Protein AF-A0A8T0FYH4-F1 (afdb_monomer)

Organism: Argiope bruennichi (NCBI:txid94029)

Solvent-accessible surface area (backbone atoms only — not comparable to full-atom values): 8580 Å² total; per-residue (Å²): 125,46,40,38,26,41,24,39,24,33,44,54,37,62,32,22,52,37,32,78,43,70,51,76,28,52,52,30,28,31,52,28,30,70,85,77,65,56,58,64,94,61,76,43,66,38,25,73,67,42,76,39,80,41,83,90,79,73,50,65,24,29,30,72,48,62,42,88,86,77,64,48,75,29,38,37,26,75,42,74,92,44,58,40,65,50,36,56,90,43,42,74,37,80,42,66,34,37,31,31,45,26,35,57,41,43,76,76,45,79,50,66,30,57,40,25,23,33,29,31,61,88,61,65,48,78,43,72,79,40,47,34,69,82,32,39,40,75,53,71,39,80,86,66,73,44,69,28,34,43,31,72,59,42,74,49,75,41,82,101

Mean predicted aligned error: 2.88 Å

Nearest PDB structures (foldseek):
  5zlq-assembly1_A  TM=9.757E-01  e=5.549E-23  Homo sapiens
  1zso-assembly1_A  TM=9.200E-01  e=7.052E-13  Plasmodium falciparum
  8p5d-assembly1_MD1  TM=7.709E-01  e=4.011E-09  Spraguea lophii 42_110
  6rm3-assembly1_SNN  TM=7.834E-01  e=6.773E-09  Vairimorpha necatrix
  7qep-assembly1_MD  TM=7.640E-01  e=5.493E-09  Encephalitozoon cuniculi GB-M1

Sequence (160 aa):
MVKIGLQIKAVLENITDLEPNGEDFRWYLKLKCMNCGEEPEKWQYVSLEEKLPLKGGRGEANFVSKCKLCARENSVEILPDSLKKYTAEDSETFKTIVAFDCRGVDPTDFSPRAGWKAVGESSGTKFDEINLEEKEWVDYDERANMSVSVCEIEHKFIKV

Foldseek 3Di:
DFKKFKWKAWAWDQWFFKFFADQQAWWWFFKAFPPPRDTDPDTDTFGNPAWADDPPRPGTARDWDQRPPPRDIWGKHWDVVQADTGTNVCHRHIDGRTMIDIDRIDTDDTANAWRIWIARNPQRHIDGTDGCRVPKDKDADPRVRDIIMIHDMDIDMDTD

InterPro domains:
  IPR008584 CXXC motif containing zinc binding protein, eukaryotic [PF05907] (6-157)
  IPR008584 CXXC motif containing zinc binding protein, eukaryotic [PTHR12857] (1-160)

Secondary structure (DSSP, 8-state):
-EEEEEEEEEEEESEEEEEE-STT--EEEEEEETTT----SS-EEE-SS--EEPTTS--EESEEEE-TTT--EEEEEE-GGG---B-GGGTTS-EEEEEEEEESEEEEEEE--EEEEEEETTT--EEEEEE-TTS-EEEEETTTTEEEEEEEEEEEEEE-

Radius of gyration: 16.95 Å; Cα contacts (8 Å, |Δi|>4): 416; chains: 1; bounding box: 42×26×50 Å

pLDDT: mean 97.03, std 3.11, range [73.19, 98.81]

Structure (mmCIF, N/CA/C/O backbone):
data_AF-A0A8T0FYH4-F1
#
_entry.id   AF-A0A8T0FYH4-F1
#
loop_
_atom_site.group_PDB
_atom_site.id
_atom_site.type_symbol
_atom_site.label_atom_id
_atom_site.label_alt_id
_atom_site.label_comp_id
_atom_site.label_asym_id
_atom_site.label_entity_id
_atom_site.label_seq_id
_atom_site.pdbx_PDB_ins_code
_atom_site.Cartn_x
_atom_site.Cartn_y
_atom_site.Cartn_z
_atom_site.occupancy
_atom_site.B_iso_or_equiv
_atom_site.auth_seq_id
_atom_site.auth_comp_id
_atom_site.auth_asym_id
_atom_site.auth_atom_id
_atom_site.pdbx_PDB_model_num
ATOM 1 N N . MET A 1 1 ? 11.455 -12.459 -12.668 1.00 73.19 1 MET A N 1
ATOM 2 C CA . MET A 1 1 ? 10.156 -12.160 -12.051 1.00 73.19 1 MET A CA 1
ATOM 3 C C . MET A 1 1 ? 10.355 -12.377 -10.571 1.00 73.19 1 MET A C 1
ATOM 5 O O . MET A 1 1 ? 10.847 -13.445 -10.222 1.00 73.19 1 MET A O 1
ATOM 9 N N . VAL A 1 2 ? 10.147 -11.355 -9.749 1.00 91.69 2 VAL A N 1
ATOM 10 C CA . VAL A 1 2 ? 10.360 -11.434 -8.298 1.00 91.69 2 VAL A CA 1
ATOM 11 C C . VAL A 1 2 ? 9.066 -10.995 -7.639 1.00 91.69 2 VAL A C 1
ATOM 13 O O . VAL A 1 2 ? 8.542 -9.939 -7.989 1.00 91.69 2 VAL A O 1
ATOM 16 N N . LYS A 1 3 ? 8.552 -11.808 -6.715 1.00 96.75 3 LYS A N 1
ATOM 17 C CA . LYS A 1 3 ? 7.407 -11.427 -5.896 1.00 96.75 3 LYS A CA 1
ATOM 18 C C . LYS A 1 3 ? 7.912 -10.660 -4.686 1.00 96.75 3 LYS A C 1
ATOM 20 O O . LYS A 1 3 ? 8.834 -11.108 -4.003 1.00 96.75 3 LYS A O 1
ATOM 25 N N . ILE A 1 4 ? 7.339 -9.488 -4.458 1.00 98.44 4 ILE A N 1
ATOM 26 C CA . ILE A 1 4 ? 7.744 -8.587 -3.386 1.00 98.44 4 ILE A CA 1
ATOM 27 C C . ILE A 1 4 ? 6.513 -8.246 -2.558 1.00 98.44 4 ILE A C 1
ATOM 29 O O . ILE A 1 4 ? 5.552 -7.681 -3.068 1.00 98.44 4 ILE A O 1
ATOM 33 N N . GLY A 1 5 ? 6.538 -8.623 -1.285 1.00 98.50 5 GLY A N 1
ATOM 34 C CA . GLY A 1 5 ? 5.491 -8.339 -0.316 1.00 98.50 5 GLY A CA 1
ATOM 35 C C . GLY A 1 5 ? 5.756 -7.004 0.359 1.00 98.50 5 GLY A C 1
ATOM 36 O O . GLY A 1 5 ? 6.859 -6.784 0.861 1.00 98.50 5 GLY A O 1
ATOM 37 N N . LEU A 1 6 ? 4.750 -6.138 0.393 1.00 98.75 6 LEU A N 1
ATOM 38 C CA . LEU A 1 6 ? 4.737 -4.947 1.232 1.00 98.75 6 LEU A CA 1
ATOM 39 C C . LEU A 1 6 ? 4.152 -5.324 2.588 1.00 98.75 6 LEU A C 1
ATOM 41 O O . LEU A 1 6 ? 2.985 -5.718 2.690 1.00 98.75 6 LEU A O 1
ATOM 45 N N . GLN A 1 7 ? 4.984 -5.215 3.620 1.00 98.81 7 GLN A N 1
ATOM 46 C CA . GLN A 1 7 ? 4.547 -5.327 5.000 1.00 98.81 7 GLN A CA 1
ATOM 47 C C . GLN A 1 7 ? 4.359 -3.947 5.606 1.00 98.81 7 GLN A C 1
ATOM 49 O O . GLN A 1 7 ? 5.221 -3.088 5.422 1.00 98.81 7 GLN A O 1
ATOM 54 N N . ILE A 1 8 ? 3.284 -3.775 6.370 1.00 98.69 8 ILE A N 1
ATOM 55 C CA . ILE A 1 8 ? 3.090 -2.610 7.233 1.00 98.69 8 ILE A CA 1
ATOM 56 C C . ILE A 1 8 ? 3.108 -3.034 8.698 1.00 98.69 8 ILE A C 1
ATOM 58 O O . ILE A 1 8 ? 2.851 -4.198 9.010 1.00 98.69 8 ILE A O 1
ATOM 62 N N . LYS A 1 9 ? 3.438 -2.081 9.562 1.00 98.75 9 LYS A N 1
ATOM 63 C CA . LYS A 1 9 ? 3.260 -2.129 11.011 1.00 98.75 9 LYS A CA 1
ATOM 64 C C . LYS A 1 9 ? 2.658 -0.789 11.421 1.00 98.75 9 LYS A C 1
ATOM 66 O O . LYS A 1 9 ? 3.141 0.244 10.970 1.00 98.75 9 LYS A O 1
ATOM 71 N N . ALA A 1 10 ? 1.623 -0.820 12.240 1.00 98.56 10 ALA A N 1
ATOM 72 C CA . ALA A 1 10 ? 0.949 0.356 12.775 1.00 98.56 10 ALA A CA 1
ATOM 73 C C . ALA A 1 10 ? 0.400 0.041 14.169 1.00 98.56 10 ALA A C 1
ATOM 75 O O . ALA A 1 10 ? 0.144 -1.131 14.475 1.00 98.56 10 ALA A O 1
ATOM 76 N N . VAL A 1 11 ? 0.198 1.080 14.972 1.00 98.62 11 VAL A N 1
ATOM 77 C CA . VAL A 1 11 ? -0.549 1.017 16.230 1.00 98.62 11 VAL A CA 1
ATOM 78 C C . VAL A 1 11 ? -2.018 1.276 15.910 1.00 98.62 11 VAL A C 1
ATOM 80 O O . VAL A 1 11 ? -2.346 2.326 15.355 1.00 98.62 11 VAL A O 1
ATOM 83 N N . LEU A 1 12 ? -2.888 0.316 16.220 1.00 98.62 12 LEU A N 1
ATOM 84 C CA . LEU A 1 12 ? -4.339 0.467 16.108 1.00 98.62 12 LEU A CA 1
ATOM 85 C C . LEU A 1 12 ? -4.957 0.679 17.490 1.00 98.62 12 LEU A C 1
ATOM 87 O O . LEU A 1 12 ? -4.695 -0.097 18.407 1.00 98.62 12 LEU A O 1
ATOM 91 N N . GLU A 1 13 ? -5.820 1.684 17.617 1.00 98.50 13 GLU A N 1
ATOM 92 C CA . GLU A 1 13 ? -6.601 1.936 18.829 1.00 98.50 13 GLU A CA 1
ATOM 93 C C . GLU A 1 13 ? -8.096 1.867 18.503 1.00 98.50 13 GLU A C 1
ATOM 95 O O . GLU A 1 13 ? -8.592 2.643 17.684 1.00 98.50 13 GLU A O 1
ATOM 100 N N . ASN A 1 14 ? -8.815 0.928 19.134 1.00 98.44 14 ASN A N 1
ATOM 101 C CA . ASN A 1 14 ? -10.263 0.710 18.988 1.00 98.44 14 ASN A CA 1
ATOM 102 C C . ASN A 1 14 ? -10.750 0.523 17.533 1.00 98.44 14 ASN A C 1
ATOM 104 O O . ASN A 1 14 ? -11.937 0.686 17.233 1.00 98.44 14 ASN A O 1
ATOM 108 N N . ILE A 1 15 ? -9.848 0.168 16.616 1.00 98.56 15 ILE A N 1
ATOM 109 C CA . ILE A 1 15 ? -10.113 0.011 15.188 1.00 98.56 15 ILE A CA 1
ATOM 110 C C . ILE A 1 15 ? -9.457 -1.267 14.666 1.00 98.56 15 ILE A C 1
ATOM 112 O O . ILE A 1 15 ? -8.421 -1.709 15.157 1.00 98.56 15 ILE A O 1
ATOM 116 N N . THR A 1 16 ? -10.071 -1.881 13.663 1.00 98.75 16 THR A N 1
ATOM 117 C CA . THR A 1 16 ? -9.602 -3.121 13.042 1.00 98.75 16 THR A CA 1
ATOM 118 C C . THR A 1 16 ? -9.903 -3.120 11.544 1.00 98.75 16 THR A C 1
ATOM 120 O O . THR A 1 16 ? -10.524 -2.196 11.016 1.00 98.75 16 THR A O 1
ATOM 123 N N . ASP A 1 17 ? -9.484 -4.178 10.853 1.00 98.56 17 ASP A N 1
ATOM 124 C CA . ASP A 1 17 ? -9.785 -4.413 9.441 1.00 98.56 17 ASP A CA 1
ATOM 125 C C . ASP A 1 17 ? -9.336 -3.275 8.499 1.00 98.56 17 ASP A C 1
ATOM 127 O O . ASP A 1 17 ? -10.001 -2.992 7.503 1.00 98.56 17 ASP A O 1
ATOM 131 N N . LEU A 1 18 ? -8.185 -2.649 8.775 1.00 98.69 18 LEU A N 1
ATOM 132 C CA . LEU A 1 18 ? -7.596 -1.636 7.900 1.00 98.69 18 LEU A CA 1
ATOM 133 C C . LEU A 1 18 ? -7.211 -2.260 6.550 1.00 98.69 18 LEU A C 1
ATOM 135 O O . LEU A 1 18 ? -6.407 -3.195 6.481 1.00 98.69 18 LEU A O 1
ATOM 139 N N . GLU A 1 19 ? -7.773 -1.738 5.464 1.00 98.44 19 GLU A N 1
ATOM 140 C CA . GLU A 1 19 ? -7.569 -2.248 4.108 1.00 98.44 19 GLU A CA 1
ATOM 141 C C . GLU A 1 19 ? -7.743 -1.142 3.048 1.00 98.44 19 GLU A C 1
ATOM 143 O O . GLU A 1 19 ? -8.391 -0.125 3.315 1.00 98.44 19 GLU A O 1
ATOM 148 N N . PRO A 1 20 ? -7.175 -1.299 1.836 1.00 97.69 20 PRO A N 1
ATOM 149 C CA . PRO A 1 20 ? -7.457 -0.389 0.729 1.00 97.69 20 PRO A CA 1
ATOM 150 C C . PRO A 1 20 ? -8.947 -0.410 0.357 1.00 97.69 20 PRO A C 1
ATOM 152 O O . PRO A 1 20 ? -9.601 -1.458 0.348 1.00 97.69 20 PRO A O 1
ATOM 155 N N . ASN A 1 21 ? -9.490 0.755 0.019 1.00 97.12 21 ASN A N 1
ATOM 156 C CA . ASN A 1 21 ? -10.866 0.918 -0.422 1.00 97.12 21 ASN A CA 1
ATOM 157 C C . ASN A 1 21 ? -10.923 1.050 -1.951 1.00 97.12 21 ASN A C 1
ATOM 159 O O . ASN A 1 21 ? -10.414 2.020 -2.502 1.00 97.12 21 ASN A O 1
ATOM 163 N N . GLY A 1 22 ? -11.555 0.083 -2.623 1.00 95.06 22 GLY A N 1
ATOM 164 C CA . GLY A 1 22 ? -11.765 0.105 -4.075 1.00 95.06 22 GLY A CA 1
ATOM 165 C C . GLY A 1 22 ? -10.601 -0.444 -4.911 1.00 95.06 22 GLY A C 1
ATOM 166 O O . GLY A 1 22 ? -9.487 -0.647 -4.429 1.00 95.06 22 GLY A O 1
ATOM 167 N N . GLU A 1 23 ? -10.879 -0.724 -6.188 1.00 95.31 23 GLU A N 1
ATOM 168 C CA . GLU A 1 23 ? -9.857 -1.141 -7.165 1.00 95.31 23 GLU A CA 1
ATOM 169 C C . GLU A 1 23 ? -9.019 0.047 -7.669 1.00 95.31 23 GLU A C 1
ATOM 171 O O . GLU A 1 23 ? -7.881 -0.140 -8.098 1.00 95.31 23 GLU A O 1
ATOM 176 N N . ASP A 1 24 ? -9.549 1.266 -7.553 1.00 96.69 24 ASP A N 1
ATOM 177 C CA . ASP A 1 24 ? -8.906 2.540 -7.887 1.00 96.69 24 ASP A CA 1
ATOM 178 C C . ASP A 1 24 ? -7.881 2.995 -6.831 1.00 96.69 24 ASP A C 1
ATOM 180 O O . ASP A 1 24 ? -7.149 3.969 -7.044 1.00 96.69 24 ASP A O 1
ATOM 184 N N . PHE A 1 25 ? -7.758 2.260 -5.715 1.00 98.19 25 PHE A N 1
ATOM 185 C CA . PHE A 1 25 ? -6.749 2.505 -4.688 1.00 98.19 25 PHE A CA 1
ATOM 186 C C . PHE A 1 25 ? -5.341 2.587 -5.289 1.00 98.19 25 PHE A C 1
ATOM 188 O O . PHE A 1 25 ? -4.935 1.775 -6.129 1.00 98.19 25 PHE A O 1
ATOM 195 N N . ARG A 1 26 ? -4.567 3.573 -4.827 1.00 98.38 26 ARG A N 1
ATOM 196 C CA . ARG A 1 26 ? -3.247 3.900 -5.370 1.00 98.38 26 ARG A CA 1
ATOM 197 C C . ARG A 1 26 ? -2.145 3.517 -4.398 1.00 98.38 26 ARG A C 1
ATOM 199 O O . ARG A 1 26 ? -1.884 4.213 -3.422 1.00 98.38 26 ARG A O 1
ATOM 206 N N . TRP A 1 27 ? -1.409 2.470 -4.742 1.00 98.50 27 TRP A N 1
ATOM 207 C CA . TRP A 1 27 ? -0.172 2.107 -4.061 1.00 98.50 27 TRP A CA 1
ATOM 208 C C . TRP A 1 27 ? 0.956 3.032 -4.516 1.00 98.50 27 TRP A C 1
ATOM 210 O O . TRP A 1 27 ? 1.560 2.792 -5.562 1.00 98.50 27 TRP A O 1
ATOM 220 N N . TYR A 1 28 ? 1.239 4.102 -3.767 1.00 98.62 28 TYR A N 1
ATOM 221 C CA . TYR A 1 28 ? 2.328 5.021 -4.109 1.00 98.62 28 TYR A CA 1
ATOM 222 C C . TYR A 1 28 ? 3.686 4.446 -3.700 1.00 98.62 28 TYR A C 1
ATOM 224 O O . TYR A 1 28 ? 3.980 4.283 -2.518 1.00 98.62 28 TYR A O 1
ATOM 232 N N . LEU A 1 29 ? 4.534 4.183 -4.691 1.00 98.50 29 LEU A N 1
ATOM 233 C CA . LEU A 1 29 ? 5.823 3.521 -4.552 1.00 98.50 29 LEU A CA 1
ATOM 234 C C . LEU A 1 29 ? 6.959 4.359 -5.149 1.00 98.50 29 LEU A C 1
ATOM 236 O O . LEU A 1 29 ? 6.817 5.022 -6.188 1.00 98.50 29 LEU A O 1
ATOM 240 N N . LYS A 1 30 ? 8.132 4.262 -4.525 1.00 98.38 30 LYS A N 1
ATOM 241 C CA . LYS A 1 30 ? 9.409 4.500 -5.203 1.00 98.38 30 LYS A CA 1
ATOM 242 C C . LYS A 1 30 ? 9.843 3.211 -5.874 1.00 98.38 30 LYS A C 1
ATOM 244 O O . LYS A 1 30 ? 9.789 2.153 -5.261 1.00 98.38 30 LYS A O 1
ATOM 249 N N . LEU A 1 31 ? 10.222 3.300 -7.147 1.00 98.19 31 LEU A N 1
ATOM 250 C CA . LEU A 1 31 ? 10.596 2.146 -7.963 1.00 98.19 31 LEU A CA 1
ATOM 251 C C . LEU A 1 31 ? 11.999 2.361 -8.517 1.00 98.19 31 LEU A C 1
ATOM 253 O O . LEU A 1 31 ? 12.222 3.267 -9.327 1.00 98.19 31 LEU A O 1
ATOM 257 N N . LYS A 1 32 ? 12.922 1.494 -8.115 1.00 98.12 32 LYS A N 1
ATOM 258 C CA . LYS A 1 32 ? 14.311 1.499 -8.554 1.00 98.12 32 LYS A CA 1
ATOM 259 C C . LYS A 1 32 ? 14.511 0.529 -9.705 1.00 98.12 32 LYS A C 1
ATOM 261 O O . LYS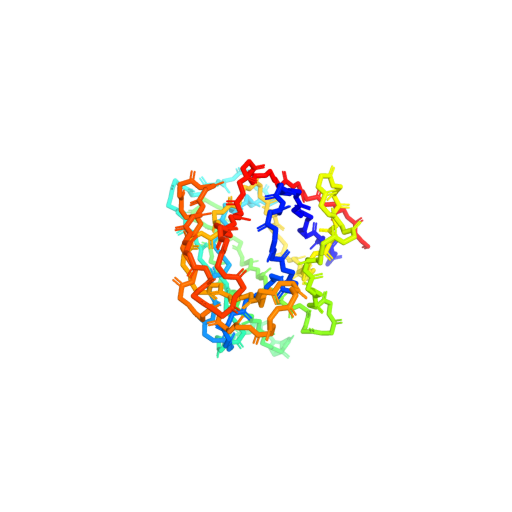 A 1 32 ? 14.196 -0.653 -9.604 1.00 98.12 32 LYS A O 1
ATOM 266 N N . CYS A 1 33 ? 15.086 1.001 -10.804 1.00 98.12 33 CYS A N 1
ATOM 267 C CA . CYS A 1 33 ? 15.441 0.160 -11.939 1.00 98.12 33 CYS A CA 1
ATOM 268 C C . CYS A 1 33 ? 16.567 -0.811 -11.560 1.00 98.12 33 CYS A C 1
ATOM 270 O O . CYS A 1 33 ? 17.684 -0.391 -11.261 1.00 98.12 33 CYS A O 1
ATOM 272 N N . MET A 1 34 ? 16.324 -2.116 -11.681 1.00 96.75 34 MET A N 1
ATOM 273 C CA . MET A 1 34 ? 17.322 -3.145 -11.358 1.00 96.75 34 MET A CA 1
ATOM 274 C C . MET A 1 34 ? 18.497 -3.186 -12.345 1.00 96.75 34 MET A C 1
ATOM 276 O O . MET A 1 34 ? 19.509 -3.822 -12.075 1.00 96.75 34 MET A O 1
ATOM 280 N N . ASN A 1 35 ? 18.361 -2.559 -13.519 1.00 97.62 35 ASN A N 1
ATOM 281 C CA . ASN A 1 35 ? 19.394 -2.592 -14.555 1.00 97.62 35 ASN A CA 1
ATOM 282 C C . ASN A 1 35 ? 20.471 -1.520 -14.373 1.00 97.62 35 ASN A C 1
ATOM 284 O O . ASN A 1 35 ? 21.641 -1.780 -14.615 1.00 97.62 35 ASN A O 1
ATOM 288 N N . CYS A 1 36 ? 20.066 -0.303 -14.011 1.00 97.88 36 CYS A N 1
ATOM 289 C CA . CYS A 1 36 ? 20.963 0.854 -13.944 1.00 97.88 36 CYS A CA 1
ATOM 290 C C . CYS A 1 36 ? 20.874 1.621 -12.621 1.00 97.88 36 CYS A C 1
ATOM 292 O O . CYS A 1 36 ? 21.555 2.625 -12.468 1.00 97.88 36 CYS A O 1
ATOM 294 N N . GLY A 1 37 ? 20.021 1.187 -11.689 1.00 97.44 37 GLY A N 1
ATOM 295 C CA . GLY A 1 37 ? 19.862 1.807 -10.374 1.00 97.44 37 GLY A CA 1
ATOM 296 C C . GLY A 1 37 ? 19.043 3.098 -10.345 1.00 97.44 37 GLY A C 1
ATOM 297 O O . GLY A 1 37 ? 18.856 3.630 -9.259 1.00 97.44 37 GLY A O 1
ATOM 298 N N . GLU A 1 38 ? 18.549 3.575 -11.493 1.00 98.00 38 GLU A N 1
ATOM 299 C CA . GLU A 1 38 ? 17.745 4.802 -11.596 1.00 98.00 38 GLU A CA 1
ATOM 300 C C . GLU A 1 38 ? 16.467 4.697 -10.758 1.00 98.00 38 GLU A C 1
ATOM 302 O O . GLU A 1 38 ? 15.701 3.743 -10.924 1.00 98.00 38 GLU A O 1
ATOM 307 N N . GLU A 1 39 ? 16.212 5.701 -9.925 1.00 97.56 39 GLU A N 1
ATOM 308 C CA . GLU A 1 39 ? 15.013 5.818 -9.098 1.00 97.56 39 GLU A CA 1
ATOM 309 C C . GLU A 1 39 ? 14.421 7.229 -9.248 1.00 97.56 39 GLU A C 1
ATOM 311 O O . GLU A 1 39 ? 15.078 8.210 -8.896 1.00 97.56 39 GLU A O 1
ATOM 316 N N . PRO A 1 40 ? 13.193 7.374 -9.778 1.00 94.69 40 PRO A N 1
ATOM 317 C CA . PRO A 1 40 ? 12.584 8.688 -9.942 1.00 94.69 40 PRO A CA 1
ATOM 318 C C . PRO A 1 40 ? 12.318 9.417 -8.612 1.00 94.69 40 PRO A C 1
ATOM 320 O O . PRO A 1 40 ? 11.765 8.864 -7.658 1.00 94.69 40 PRO A O 1
ATOM 323 N N . GLU A 1 41 ? 12.583 10.726 -8.585 1.00 95.00 41 GLU A N 1
ATOM 324 C CA . GLU A 1 41 ? 12.231 11.593 -7.447 1.00 95.00 41 GLU A CA 1
ATOM 325 C C . GLU A 1 41 ? 10.718 11.675 -7.199 1.00 95.00 41 GLU A C 1
ATOM 327 O O . GLU A 1 41 ? 10.277 11.856 -6.064 1.00 95.00 41 GLU A O 1
ATOM 332 N N . LYS A 1 42 ? 9.902 11.502 -8.241 1.00 96.06 42 LYS A N 1
ATOM 333 C CA . LYS A 1 42 ? 8.444 11.501 -8.112 1.00 96.06 42 LYS A CA 1
ATOM 334 C C . LYS A 1 42 ? 7.939 10.125 -7.696 1.00 96.06 42 LYS A C 1
ATOM 336 O O . LYS A 1 42 ? 8.381 9.107 -8.226 1.00 96.06 42 LYS A O 1
ATOM 341 N N . TRP A 1 43 ? 6.962 10.123 -6.799 1.00 97.81 43 TRP A N 1
ATOM 342 C CA . TRP A 1 43 ? 6.166 8.941 -6.495 1.00 97.81 43 TRP A CA 1
ATOM 343 C C . TRP A 1 43 ? 5.444 8.448 -7.749 1.00 97.81 43 TRP A C 1
ATOM 345 O O . TRP A 1 43 ? 4.900 9.243 -8.517 1.00 97.81 43 TRP A O 1
ATOM 355 N N . GLN A 1 44 ? 5.450 7.136 -7.938 1.00 97.81 44 GLN A N 1
ATOM 356 C CA . GLN A 1 44 ? 4.658 6.441 -8.948 1.00 97.81 44 GLN A CA 1
ATOM 357 C C . GLN A 1 44 ? 3.546 5.707 -8.211 1.00 97.81 44 GLN A C 1
ATOM 359 O O . GLN A 1 44 ? 3.758 5.320 -7.068 1.00 97.81 44 GLN A O 1
ATOM 364 N N . TYR A 1 45 ? 2.379 5.527 -8.817 1.00 97.75 45 TYR A N 1
ATOM 365 C CA . TYR A 1 45 ? 1.343 4.692 -8.221 1.00 97.75 45 TYR A CA 1
ATOM 366 C C . TYR A 1 45 ? 1.066 3.470 -9.083 1.00 97.75 45 TYR A C 1
ATOM 368 O O . TYR A 1 45 ? 1.308 3.482 -10.289 1.00 97.75 45 TYR A O 1
ATOM 376 N N . VAL A 1 46 ? 0.585 2.421 -8.427 1.00 97.94 46 VAL A N 1
ATOM 377 C CA . VAL A 1 46 ? 0.077 1.197 -9.043 1.00 97.94 46 VAL A CA 1
ATOM 378 C C . VAL A 1 46 ? -1.338 0.993 -8.508 1.00 97.94 46 VAL A C 1
ATOM 380 O O . VAL A 1 46 ? -1.562 1.174 -7.310 1.00 97.94 46 VAL A O 1
ATOM 383 N N . SER A 1 47 ? -2.290 0.653 -9.371 1.00 98.06 47 SER A N 1
ATOM 384 C CA . SER A 1 47 ? -3.704 0.493 -9.012 1.00 98.06 47 SER A CA 1
ATOM 385 C C . SER A 1 47 ? -4.289 -0.738 -9.701 1.00 98.06 47 SER A C 1
ATOM 387 O O . SER A 1 47 ? -3.868 -1.072 -10.807 1.00 98.06 47 SER A O 1
ATOM 389 N N . LEU A 1 48 ? -5.226 -1.432 -9.048 1.00 97.25 48 LEU A N 1
ATOM 390 C CA . LEU A 1 48 ? -5.860 -2.625 -9.623 1.00 97.25 48 LEU A CA 1
ATOM 391 C C . LEU A 1 48 ? -6.712 -2.289 -10.851 1.00 97.25 48 LEU A C 1
ATOM 393 O O . LEU A 1 48 ? -6.813 -3.112 -11.761 1.00 97.25 48 LEU A O 1
ATOM 397 N N . GLU A 1 49 ? -7.276 -1.081 -10.884 1.00 97.12 49 GLU A N 1
ATOM 398 C CA . GLU A 1 49 ? -8.055 -0.565 -12.009 1.00 97.12 49 GLU A CA 1
ATOM 399 C C . GLU A 1 49 ? -7.206 -0.425 -13.288 1.00 97.12 49 GLU A C 1
ATOM 401 O O . GLU A 1 49 ? -7.700 -0.631 -14.401 1.00 97.12 49 GLU A O 1
ATOM 406 N N . GLU A 1 50 ? -5.908 -0.124 -13.157 1.00 97.19 50 GLU A N 1
ATOM 407 C CA . GLU A 1 50 ? -5.025 0.050 -14.310 1.00 97.19 50 GLU A CA 1
ATOM 408 C C . GLU A 1 50 ? -4.635 -1.290 -14.941 1.00 97.19 50 GLU A C 1
ATOM 410 O O . GLU A 1 50 ? -4.183 -2.216 -14.268 1.00 97.19 50 GLU A O 1
ATOM 415 N N . LYS A 1 51 ? -4.756 -1.375 -16.272 1.00 95.50 51 LYS A N 1
ATOM 416 C CA . LYS A 1 51 ? -4.307 -2.514 -17.085 1.00 95.50 51 LYS A CA 1
ATOM 417 C C . LYS A 1 51 ? -3.555 -2.009 -18.306 1.00 95.50 51 LYS A C 1
ATOM 419 O O . LYS A 1 51 ? -4.139 -1.472 -19.245 1.00 95.50 51 LYS A O 1
ATOM 424 N N . LEU A 1 52 ? -2.235 -2.153 -18.274 1.00 96.62 52 LEU A N 1
ATOM 425 C CA . LEU A 1 52 ? -1.329 -1.661 -19.304 1.00 96.62 52 LEU A CA 1
ATOM 426 C C . LEU A 1 52 ? -0.692 -2.836 -20.060 1.00 96.62 52 LEU A C 1
ATOM 428 O O . LEU A 1 52 ? -0.142 -3.744 -19.431 1.00 96.62 52 LEU A O 1
ATOM 432 N N . PRO A 1 53 ? -0.713 -2.833 -21.404 1.00 95.81 53 PRO A N 1
ATOM 433 C CA . PRO A 1 53 ? -0.195 -3.941 -22.196 1.00 95.81 53 PRO A CA 1
ATOM 434 C C . PRO A 1 53 ? 1.330 -4.046 -22.103 1.00 95.81 53 PRO A C 1
ATOM 436 O O . PRO A 1 53 ? 2.060 -3.062 -22.249 1.00 95.81 53 PRO A O 1
ATOM 439 N N . LEU A 1 54 ? 1.829 -5.271 -21.940 1.00 93.38 54 LEU A N 1
ATOM 440 C CA . LEU A 1 54 ? 3.258 -5.574 -21.977 1.00 93.38 54 LEU A CA 1
ATOM 441 C C . LEU A 1 54 ? 3.730 -5.794 -23.419 1.00 93.38 54 LEU A C 1
ATOM 443 O O . LEU A 1 54 ? 3.052 -6.437 -24.228 1.00 93.38 54 LEU A O 1
ATOM 447 N N . LYS A 1 55 ? 4.952 -5.349 -23.753 1.00 87.31 55 LYS A N 1
ATOM 448 C CA . LYS A 1 55 ? 5.510 -5.614 -25.089 1.00 87.31 55 LYS A CA 1
ATOM 449 C C . LYS A 1 55 ? 5.618 -7.106 -25.375 1.00 87.31 55 LYS A C 1
ATOM 451 O O . LYS A 1 55 ? 5.993 -7.892 -24.502 1.00 87.31 55 LYS A O 1
ATOM 456 N N . GLY A 1 56 ? 5.381 -7.467 -26.635 1.00 85.00 56 GLY A N 1
ATOM 457 C CA . GLY A 1 56 ? 5.540 -8.834 -27.132 1.00 85.00 56 GLY A CA 1
ATOM 458 C C . GLY A 1 56 ? 4.409 -9.784 -26.736 1.00 85.00 56 GLY A C 1
ATOM 459 O O . GLY A 1 56 ? 4.648 -10.984 -26.684 1.00 85.00 56 GLY A O 1
ATOM 460 N N . GLY A 1 57 ? 3.212 -9.270 -26.421 1.00 81.62 57 GLY A N 1
ATOM 461 C CA . GLY A 1 57 ? 2.033 -10.102 -26.143 1.00 81.62 57 GLY A CA 1
ATOM 462 C C . GLY A 1 57 ? 2.124 -10.893 -24.837 1.00 81.62 57 GLY A C 1
ATOM 463 O O . GLY A 1 57 ? 1.514 -11.947 -24.708 1.00 81.62 57 GLY A O 1
ATOM 464 N N . ARG A 1 58 ? 2.906 -10.407 -23.866 1.00 84.81 58 ARG 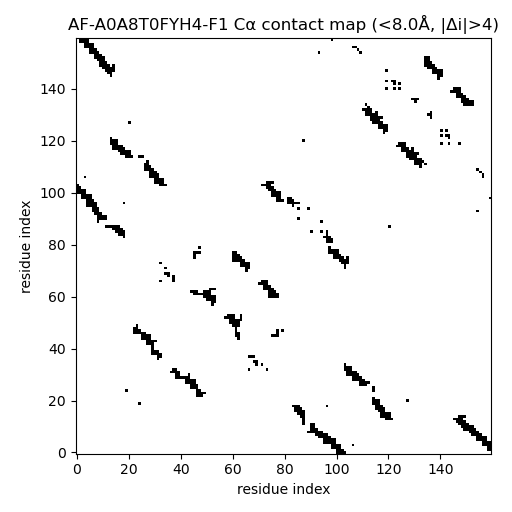A N 1
ATOM 465 C CA . ARG A 1 58 ? 3.180 -11.098 -22.593 1.00 84.81 58 ARG A CA 1
ATOM 466 C C . ARG A 1 58 ? 2.098 -10.880 -21.524 1.00 84.81 58 ARG A C 1
ATOM 468 O O . ARG A 1 58 ? 2.375 -11.117 -20.352 1.00 84.81 58 ARG A O 1
ATOM 475 N N . GLY A 1 59 ? 0.911 -10.431 -21.926 1.00 91.25 59 GLY A N 1
ATOM 476 C CA . GLY A 1 59 ? -0.184 -10.040 -21.038 1.00 91.25 59 GLY A CA 1
ATOM 477 C C . GLY A 1 59 ? -0.191 -8.546 -20.717 1.00 91.25 59 GLY A C 1
ATOM 478 O O . GLY A 1 59 ? 0.332 -7.728 -21.479 1.00 91.25 59 GLY A O 1
ATOM 479 N N . GLU A 1 60 ? -0.789 -8.212 -19.582 1.00 95.31 60 GLU A N 1
ATOM 480 C CA . GLU A 1 60 ? -0.955 -6.855 -19.059 1.00 95.31 60 GLU A CA 1
ATOM 481 C C . GLU A 1 60 ? -0.332 -6.767 -17.659 1.00 95.31 60 GLU A C 1
ATOM 483 O O . GLU A 1 60 ? -0.017 -7.788 -17.053 1.00 95.31 60 GLU A O 1
ATOM 488 N N . ALA A 1 61 ? -0.115 -5.554 -17.164 1.00 97.12 61 ALA A N 1
ATOM 489 C CA . ALA A 1 61 ? 0.297 -5.288 -15.790 1.00 97.12 61 ALA A CA 1
ATOM 490 C C . ALA A 1 61 ? -0.358 -3.995 -15.292 1.00 97.12 61 ALA A C 1
ATOM 492 O O . ALA A 1 61 ? -0.762 -3.155 -16.096 1.00 97.12 61 ALA A O 1
ATOM 493 N N . ASN A 1 62 ? -0.412 -3.802 -13.975 1.00 97.94 62 ASN A N 1
ATOM 494 C CA . ASN A 1 62 ? -0.999 -2.600 -13.378 1.00 97.94 62 ASN A CA 1
ATOM 495 C C . ASN A 1 62 ? -0.132 -1.348 -13.532 1.00 97.94 62 ASN A C 1
ATOM 49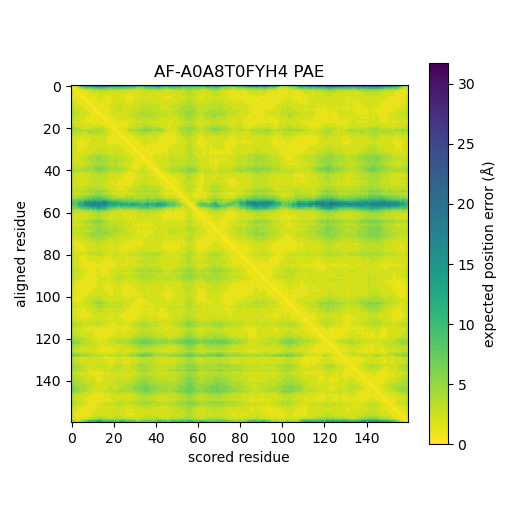7 O O . ASN A 1 62 ? -0.611 -0.235 -13.383 1.00 97.94 62 ASN A O 1
ATOM 501 N N . PHE A 1 63 ? 1.155 -1.517 -13.819 1.00 97.94 63 PHE A N 1
ATOM 502 C CA . PHE A 1 63 ? 2.073 -0.423 -14.085 1.00 97.94 63 PHE A CA 1
ATOM 503 C C . PHE A 1 63 ? 3.125 -0.867 -15.098 1.00 97.94 63 PHE A C 1
ATOM 505 O O . PHE A 1 63 ? 3.746 -1.922 -14.945 1.00 97.94 63 PHE A O 1
ATOM 512 N N . VAL A 1 64 ? 3.364 -0.043 -16.119 1.00 97.44 64 VAL A N 1
ATOM 513 C CA . VAL A 1 64 ? 4.414 -0.251 -17.124 1.00 97.44 64 VAL A CA 1
ATOM 514 C C . VAL A 1 64 ? 5.130 1.069 -17.362 1.00 97.44 64 VAL A C 1
ATOM 516 O O . VAL A 1 64 ? 4.510 2.073 -17.707 1.00 97.44 64 VAL A O 1
ATOM 519 N N . SER A 1 65 ? 6.454 1.081 -17.219 1.00 95.75 65 SER A N 1
ATOM 520 C CA . SER A 1 65 ? 7.253 2.272 -17.497 1.00 95.75 65 SER A CA 1
ATOM 521 C C . SER A 1 65 ? 8.574 1.946 -18.177 1.00 95.75 65 SER A C 1
ATOM 523 O O . SER A 1 65 ? 9.147 0.863 -18.051 1.00 95.75 65 SER A O 1
ATOM 525 N N . LYS A 1 66 ? 9.073 2.915 -18.945 1.00 96.44 66 LYS A N 1
ATOM 526 C CA . LYS A 1 66 ? 10.403 2.861 -19.543 1.00 96.44 66 LYS A CA 1
ATOM 527 C C . LYS A 1 66 ? 11.366 3.630 -18.647 1.00 96.44 66 LYS A C 1
ATOM 529 O O . LYS A 1 66 ? 11.166 4.819 -18.408 1.00 96.44 66 LYS A O 1
ATOM 534 N N . CYS A 1 67 ? 12.428 2.973 -18.187 1.00 97.31 67 CYS A N 1
ATOM 535 C CA . CYS A 1 67 ? 13.486 3.623 -17.425 1.00 97.31 67 CYS A CA 1
ATOM 536 C C . CYS A 1 67 ? 14.082 4.779 -18.240 1.00 97.31 67 CYS A C 1
ATOM 538 O O . CYS A 1 67 ? 14.541 4.577 -19.367 1.00 97.31 67 CYS A O 1
ATOM 540 N N . LYS A 1 68 ? 14.090 5.986 -17.665 1.00 95.75 68 LYS A N 1
ATOM 541 C CA . LYS A 1 68 ? 14.577 7.193 -18.346 1.00 95.75 68 LYS A CA 1
ATOM 542 C C . LYS A 1 68 ? 16.081 7.161 -18.625 1.00 95.75 68 LYS A C 1
ATOM 544 O O . LYS A 1 68 ? 16.510 7.774 -19.593 1.00 95.75 68 LYS A O 1
ATOM 549 N N . LEU A 1 69 ? 16.850 6.414 -17.829 1.00 97.19 69 LEU A N 1
ATOM 550 C CA . LEU A 1 69 ? 18.302 6.308 -17.974 1.00 97.19 69 LEU A CA 1
ATOM 551 C C . LEU A 1 69 ? 18.724 5.221 -18.977 1.00 97.19 69 LEU A C 1
ATOM 553 O O . LEU A 1 69 ? 19.429 5.507 -19.936 1.00 97.19 69 LEU A O 1
ATOM 557 N N . CYS A 1 70 ? 18.290 3.969 -18.783 1.00 97.75 70 CYS A N 1
ATOM 558 C CA . CYS A 1 70 ? 18.752 2.835 -19.603 1.00 97.75 70 CYS A CA 1
ATOM 559 C C . CYS A 1 70 ? 17.741 2.332 -20.641 1.00 97.75 70 CYS A C 1
ATOM 561 O O . CYS A 1 70 ? 17.980 1.311 -21.281 1.00 97.75 70 CYS A O 1
ATOM 563 N N . ALA A 1 71 ? 16.593 3.000 -20.789 1.00 96.94 71 ALA A N 1
ATOM 564 C CA . ALA A 1 71 ? 15.539 2.653 -21.743 1.00 96.94 71 ALA A CA 1
ATOM 565 C C . ALA A 1 71 ? 14.882 1.266 -21.562 1.00 96.94 71 ALA A C 1
ATOM 567 O O . ALA A 1 71 ? 14.007 0.911 -22.358 1.00 96.94 71 ALA A O 1
ATOM 568 N N . ARG A 1 72 ? 15.250 0.503 -20.524 1.00 95.44 72 ARG A N 1
ATOM 569 C CA . ARG A 1 72 ? 14.631 -0.785 -20.187 1.00 95.44 72 ARG A CA 1
ATOM 570 C C . ARG A 1 72 ? 13.153 -0.601 -19.848 1.00 95.44 72 ARG A C 1
ATOM 572 O O . ARG A 1 72 ? 12.787 0.335 -19.143 1.00 95.44 72 ARG A O 1
ATOM 579 N N . GLU A 1 73 ? 12.322 -1.507 -20.350 1.00 95.81 73 GLU A N 1
ATOM 580 C CA . GLU A 1 73 ? 10.918 -1.606 -19.960 1.00 95.81 73 GLU A CA 1
ATOM 581 C C . GLU A 1 73 ? 10.780 -2.402 -18.666 1.00 95.81 73 GLU A C 1
ATOM 583 O O . GLU A 1 73 ? 11.373 -3.473 -18.508 1.00 95.81 73 GLU A O 1
ATOM 588 N N . ASN A 1 74 ? 9.981 -1.846 -17.772 1.00 96.88 74 ASN A N 1
ATOM 589 C CA . ASN A 1 74 ? 9.779 -2.272 -16.409 1.00 96.88 74 ASN A CA 1
ATOM 590 C C . ASN A 1 74 ? 8.280 -2.391 -16.144 1.00 96.88 74 ASN A C 1
ATOM 592 O O . ASN A 1 74 ? 7.504 -1.596 -16.677 1.00 96.88 74 ASN A O 1
ATOM 596 N N . SER A 1 75 ? 7.878 -3.348 -15.311 1.00 97.69 75 SER A N 1
ATOM 597 C CA . SER A 1 75 ? 6.471 -3.506 -14.944 1.00 97.69 75 SER A CA 1
ATOM 598 C C . SER A 1 75 ? 6.278 -3.946 -13.499 1.00 97.69 75 SER A C 1
ATOM 600 O O . SER A 1 75 ? 7.148 -4.607 -12.920 1.00 97.69 75 SER A O 1
ATOM 602 N N . VAL A 1 76 ? 5.119 -3.589 -12.951 1.00 98.25 76 VAL A N 1
ATOM 603 C CA . VAL A 1 76 ? 4.625 -4.029 -11.644 1.00 98.25 76 VAL A CA 1
ATOM 604 C C . VAL A 1 76 ? 3.177 -4.478 -11.813 1.00 98.25 76 VAL A C 1
ATOM 606 O O . VAL A 1 76 ? 2.372 -3.771 -12.414 1.00 98.25 76 VAL A O 1
ATOM 609 N N . GLU A 1 77 ? 2.859 -5.657 -11.299 1.00 98.00 77 GLU A N 1
ATOM 610 C CA . GLU A 1 77 ? 1.508 -6.214 -11.259 1.00 98.00 77 GLU A CA 1
ATOM 611 C C . GLU A 1 77 ? 1.145 -6.495 -9.799 1.00 98.00 77 GLU A C 1
ATOM 613 O O . GLU A 1 77 ? 1.942 -7.062 -9.052 1.00 98.00 77 GLU A O 1
ATOM 618 N N . ILE A 1 78 ? -0.026 -6.045 -9.363 1.00 98.31 78 ILE A N 1
ATOM 619 C CA . ILE A 1 78 ? -0.566 -6.342 -8.038 1.00 98.31 78 ILE A CA 1
ATOM 620 C C . ILE A 1 78 ? -1.113 -7.763 -8.090 1.00 98.31 78 ILE A C 1
ATOM 622 O O . ILE A 1 78 ? -1.828 -8.109 -9.023 1.00 98.31 78 ILE A O 1
ATOM 626 N N . LEU A 1 79 ? -0.811 -8.584 -7.085 1.00 97.44 79 LEU A N 1
ATOM 627 C CA . LEU A 1 79 ? -1.389 -9.920 -6.955 1.00 97.44 79 LEU A CA 1
ATOM 628 C C . LEU A 1 79 ? -2.691 -9.816 -6.142 1.00 97.44 79 LEU A C 1
ATOM 630 O O . LEU A 1 79 ? -2.602 -9.708 -4.917 1.00 97.44 79 LEU A O 1
ATOM 634 N N . PRO A 1 80 ? -3.897 -9.852 -6.744 1.00 96.12 80 PRO A N 1
ATOM 635 C CA . PRO A 1 80 ? -5.133 -9.528 -6.022 1.00 96.12 80 PRO A CA 1
ATOM 636 C C . PRO A 1 80 ? -5.403 -10.485 -4.851 1.00 96.12 80 PRO A C 1
ATOM 638 O O . PRO A 1 80 ? -5.756 -10.049 -3.760 1.00 96.12 80 PRO A O 1
ATOM 641 N N . ASP A 1 81 ? -5.102 -11.776 -5.027 1.00 96.75 81 ASP A N 1
ATOM 642 C CA . ASP A 1 81 ? -5.271 -12.815 -3.996 1.00 96.75 81 ASP A CA 1
ATOM 643 C C . ASP A 1 81 ? -4.369 -12.621 -2.758 1.00 96.75 81 ASP A C 1
ATOM 645 O O . ASP A 1 81 ? -4.556 -13.265 -1.718 1.00 96.75 81 ASP A O 1
ATOM 649 N N . SER A 1 82 ? -3.365 -11.744 -2.865 1.00 97.56 82 SER A N 1
ATOM 650 C CA . SER A 1 82 ? -2.447 -11.412 -1.774 1.00 97.56 82 SER A CA 1
ATOM 651 C C . SER A 1 82 ? -2.944 -10.287 -0.871 1.00 97.56 82 SER A C 1
ATOM 653 O O . SER A 1 82 ? -2.339 -10.080 0.179 1.00 97.56 82 SER A O 1
ATOM 655 N N . LEU A 1 83 ? -4.017 -9.582 -1.250 1.00 98.00 83 LEU A N 1
ATOM 656 C CA . LEU A 1 83 ? -4.579 -8.516 -0.429 1.00 98.00 83 LEU A CA 1
ATOM 657 C C . LEU A 1 83 ? -5.077 -9.080 0.903 1.00 98.00 83 LEU A C 1
ATOM 659 O O . LEU A 1 83 ? -5.851 -10.044 0.946 1.00 98.00 83 LEU A O 1
ATOM 663 N N . LYS A 1 84 ? -4.601 -8.492 2.000 1.00 98.19 84 LYS A N 1
ATOM 664 C CA . LYS A 1 84 ? -4.985 -8.848 3.369 1.00 98.19 84 LYS A CA 1
ATOM 665 C C . LYS A 1 84 ? -5.255 -7.590 4.174 1.00 98.19 84 LYS A C 1
ATOM 667 O O . LYS A 1 84 ? -4.528 -6.608 4.058 1.00 98.19 84 LYS A O 1
ATOM 672 N N . LYS A 1 85 ? -6.262 -7.674 5.039 1.00 98.50 85 LYS A N 1
ATOM 673 C CA . LYS A 1 85 ? -6.540 -6.647 6.040 1.00 98.50 85 LYS A CA 1
ATOM 674 C C . LYS A 1 85 ? -5.484 -6.657 7.138 1.00 98.50 85 LYS A C 1
ATOM 676 O O . LYS A 1 85 ? -4.966 -7.726 7.485 1.00 98.50 85 LYS A O 1
ATOM 681 N N . TYR A 1 86 ? -5.216 -5.492 7.705 1.00 98.75 86 TYR A N 1
ATOM 682 C CA . TYR A 1 86 ? -4.441 -5.325 8.926 1.00 98.75 86 TYR A CA 1
ATOM 683 C C . TYR A 1 86 ? -5.413 -5.153 10.100 1.00 98.75 86 TYR A C 1
ATOM 685 O O . TYR A 1 86 ? -6.201 -4.211 10.132 1.00 98.75 86 TYR A O 1
ATOM 693 N N . THR A 1 87 ? -5.432 -6.126 11.004 1.00 98.69 87 THR A N 1
ATOM 694 C CA . THR A 1 87 ? -6.437 -6.271 12.068 1.00 98.69 87 THR A CA 1
ATOM 695 C C . THR A 1 87 ? -5.872 -5.852 13.422 1.00 98.69 87 THR A C 1
ATOM 697 O O . THR A 1 87 ? -4.659 -5.712 13.567 1.00 98.69 87 THR A O 1
ATOM 700 N N . ALA A 1 88 ? -6.736 -5.693 14.427 1.00 98.12 88 ALA A N 1
ATOM 701 C CA . ALA A 1 88 ? -6.325 -5.394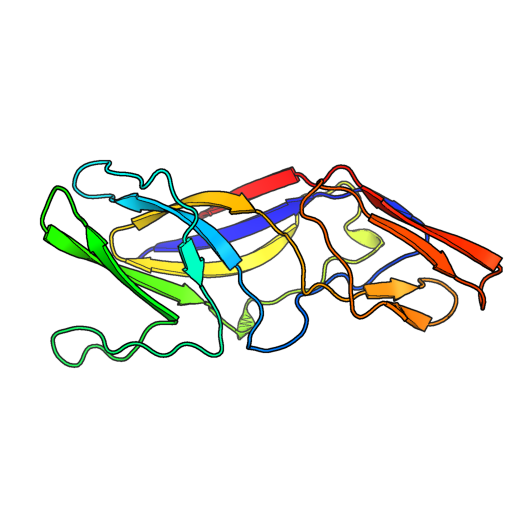 15.802 1.00 98.12 88 ALA A CA 1
ATOM 702 C C . ALA A 1 88 ? -5.295 -6.402 16.356 1.00 98.12 88 ALA A C 1
ATOM 704 O O . ALA A 1 88 ? -4.349 -6.004 17.030 1.00 98.12 88 ALA A O 1
ATOM 705 N N . GLU A 1 89 ? -5.405 -7.690 16.000 1.00 98.19 89 GLU A N 1
ATOM 706 C CA . GLU A 1 89 ? -4.440 -8.731 16.400 1.00 98.19 89 GLU A CA 1
ATOM 707 C C . GLU A 1 89 ? -3.055 -8.554 15.759 1.00 98.19 89 GLU A C 1
ATOM 709 O O . GLU A 1 89 ? -2.062 -9.065 16.274 1.00 98.19 89 GLU A O 1
ATOM 714 N N . ASP A 1 90 ? -2.983 -7.838 14.635 1.00 98.44 90 ASP A N 1
ATOM 715 C CA . ASP A 1 90 ? -1.733 -7.569 13.932 1.00 98.44 90 ASP A CA 1
ATOM 716 C C . ASP A 1 90 ? -1.043 -6.293 14.436 1.00 98.44 90 ASP A C 1
ATOM 718 O O . ASP A 1 90 ? 0.104 -6.057 14.053 1.00 98.44 90 ASP A O 1
ATOM 722 N N . SER A 1 91 ? -1.716 -5.481 15.267 1.00 98.19 91 SER A N 1
ATOM 723 C CA . SER A 1 91 ? -1.207 -4.206 15.790 1.00 98.19 91 SER A CA 1
ATOM 724 C C . SER A 1 91 ? 0.219 -4.353 16.331 1.00 98.19 91 SER A C 1
ATOM 726 O O . SER A 1 91 ? 0.567 -5.353 16.956 1.00 98.19 91 SER A O 1
ATOM 728 N N . GLU A 1 92 ? 1.072 -3.371 16.036 1.00 98.31 92 GLU A N 1
ATOM 729 C CA . GLU A 1 92 ? 2.498 -3.358 16.395 1.00 98.31 92 GLU A CA 1
ATOM 730 C C . GLU A 1 92 ? 3.353 -4.501 15.802 1.00 98.31 92 GLU A C 1
ATOM 732 O O . GLU A 1 92 ? 4.548 -4.610 16.100 1.00 98.31 92 GLU A O 1
ATOM 737 N N . THR A 1 93 ? 2.818 -5.308 14.877 1.00 98.50 93 THR A N 1
ATOM 738 C CA . THR A 1 93 ? 3.574 -6.353 14.171 1.00 98.50 93 THR A CA 1
ATOM 739 C C . THR A 1 93 ? 3.624 -6.123 12.664 1.00 98.50 93 THR A C 1
ATOM 741 O O . THR A 1 93 ? 2.718 -5.576 12.048 1.00 98.50 93 THR A O 1
ATOM 744 N N . PHE A 1 94 ? 4.722 -6.538 12.025 1.00 98.62 94 PHE A N 1
ATOM 745 C CA . PHE A 1 94 ? 4.813 -6.450 10.569 1.00 98.62 94 PHE A CA 1
ATOM 746 C C . PHE A 1 94 ? 3.987 -7.550 9.904 1.00 98.62 94 PHE A C 1
ATOM 748 O O . PHE A 1 94 ? 4.309 -8.732 10.040 1.00 98.62 94 PHE A O 1
ATOM 755 N N . LYS A 1 95 ? 3.021 -7.150 9.076 1.00 98.56 95 LYS A N 1
ATOM 756 C CA . LYS A 1 95 ? 2.190 -8.057 8.279 1.00 98.56 95 LYS A CA 1
ATOM 757 C C . LYS A 1 95 ? 2.199 -7.680 6.810 1.00 98.56 95 LYS A C 1
ATOM 759 O O . LYS A 1 95 ? 2.048 -6.514 6.462 1.00 98.56 95 LYS A O 1
ATOM 764 N N . THR A 1 96 ? 2.326 -8.683 5.940 1.00 98.56 96 THR A N 1
ATOM 765 C CA . THR A 1 96 ? 2.156 -8.510 4.490 1.00 98.56 96 THR A CA 1
ATOM 766 C C . THR A 1 96 ? 0.695 -8.219 4.163 1.00 98.56 96 THR A C 1
ATOM 768 O O . THR A 1 96 ? -0.158 -9.072 4.400 1.00 98.56 96 THR A O 1
ATOM 771 N N . ILE A 1 97 ? 0.426 -7.046 3.587 1.00 98.44 97 ILE A N 1
ATOM 772 C CA . ILE A 1 97 ? -0.929 -6.616 3.197 1.00 98.44 97 ILE A CA 1
ATOM 773 C C . ILE A 1 97 ? -1.173 -6.689 1.689 1.00 98.44 97 ILE A C 1
ATOM 775 O O . ILE A 1 97 ? -2.318 -6.750 1.256 1.00 98.44 97 ILE A O 1
ATOM 779 N N . VAL A 1 98 ? -0.105 -6.698 0.890 1.00 98.69 98 VAL A N 1
ATOM 780 C CA . VAL A 1 98 ? -0.155 -6.861 -0.565 1.00 98.69 98 VAL A CA 1
ATOM 781 C C . VAL A 1 98 ? 1.181 -7.405 -1.062 1.00 98.69 98 VAL A C 1
ATOM 783 O O . VAL A 1 98 ? 2.235 -7.144 -0.476 1.00 98.69 98 VAL A O 1
ATOM 786 N N . ALA A 1 99 ? 1.150 -8.161 -2.151 1.00 98.50 99 ALA A N 1
ATOM 787 C CA . ALA A 1 99 ? 2.320 -8.586 -2.894 1.00 98.50 99 ALA A CA 1
ATOM 788 C C . ALA A 1 99 ? 2.239 -8.119 -4.348 1.00 98.50 99 ALA A C 1
ATOM 790 O O . ALA A 1 99 ? 1.175 -8.100 -4.969 1.00 98.50 99 ALA A O 1
ATOM 791 N N . PHE A 1 100 ? 3.401 -7.782 -4.889 1.00 98.38 100 PHE A N 1
ATOM 792 C CA . PHE A 1 100 ? 3.586 -7.335 -6.257 1.00 98.38 100 PHE A CA 1
ATOM 793 C C . PHE A 1 100 ? 4.450 -8.335 -7.021 1.00 98.38 100 PHE A C 1
ATOM 795 O O . PHE A 1 100 ? 5.447 -8.832 -6.495 1.00 98.38 100 PHE A O 1
ATOM 802 N N . ASP A 1 101 ? 4.108 -8.598 -8.275 1.00 97.44 101 ASP A N 1
ATOM 803 C CA . ASP A 1 101 ? 5.008 -9.197 -9.250 1.00 97.44 101 ASP A CA 1
ATOM 804 C C . ASP A 1 101 ? 5.791 -8.085 -9.962 1.00 97.44 101 ASP A C 1
ATOM 806 O O . ASP A 1 101 ? 5.258 -7.313 -10.765 1.00 97.44 101 ASP A O 1
ATOM 810 N N . CYS A 1 102 ? 7.083 -7.995 -9.645 1.00 97.50 102 CYS A N 1
AT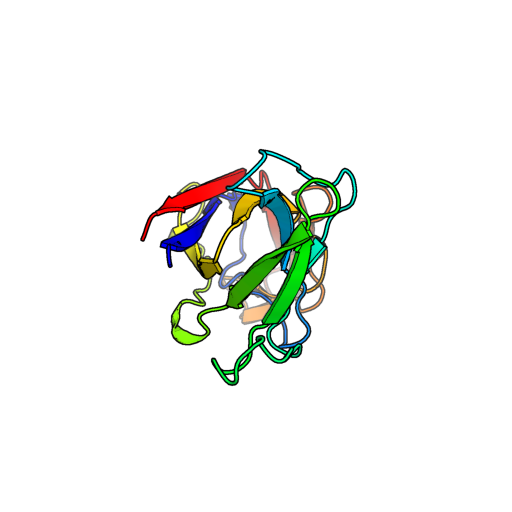OM 811 C CA . CYS A 1 102 ? 7.975 -6.983 -10.185 1.00 97.50 102 CYS A CA 1
ATOM 812 C C . CYS A 1 102 ? 8.890 -7.558 -11.277 1.00 97.50 102 CYS A C 1
ATOM 814 O O . CYS A 1 102 ? 9.568 -8.589 -11.125 1.00 97.50 102 CYS A O 1
ATOM 816 N N . ARG A 1 103 ? 8.974 -6.838 -12.404 1.00 96.88 103 ARG A N 1
ATOM 817 C CA . ARG A 1 103 ? 9.852 -7.176 -13.531 1.00 96.88 103 ARG A CA 1
ATOM 818 C C . ARG A 1 103 ? 10.757 -5.998 -13.881 1.00 96.88 103 ARG A C 1
ATOM 820 O O . ARG A 1 103 ? 10.342 -5.047 -14.534 1.00 96.88 103 ARG A O 1
ATOM 827 N N . GLY A 1 104 ? 12.031 -6.103 -13.495 1.00 96.06 104 GLY A N 1
ATOM 828 C CA . GLY A 1 104 ? 13.063 -5.105 -13.812 1.00 96.06 104 GLY A CA 1
ATOM 829 C C . GLY A 1 104 ? 13.101 -3.896 -12.876 1.00 96.06 104 GLY A C 1
ATOM 830 O O . GLY A 1 104 ? 13.953 -3.026 -13.063 1.00 96.06 104 GLY A O 1
ATOM 831 N N . VAL A 1 105 ? 12.238 -3.870 -11.858 1.00 97.25 105 VAL A N 1
ATOM 832 C CA . VAL A 1 105 ? 12.224 -2.857 -10.798 1.00 97.25 105 VAL A CA 1
ATOM 833 C C . VAL A 1 105 ? 12.132 -3.513 -9.438 1.00 97.25 105 VAL A C 1
ATOM 835 O O . VAL A 1 105 ? 11.551 -4.588 -9.329 1.00 97.25 105 VAL A O 1
ATOM 838 N N . ASP A 1 106 ? 12.644 -2.815 -8.435 1.00 96.94 106 ASP A N 1
ATOM 839 C CA . ASP A 1 106 ? 12.395 -3.099 -7.029 1.00 96.94 106 ASP A CA 1
ATOM 840 C C . ASP A 1 106 ? 11.660 -1.897 -6.410 1.00 96.94 106 ASP A C 1
ATOM 842 O O . ASP A 1 106 ? 12.098 -0.759 -6.620 1.00 96.94 106 ASP A O 1
ATOM 846 N N . PRO A 1 107 ? 10.554 -2.098 -5.674 1.00 98.06 107 PRO A N 1
ATOM 847 C CA . PRO A 1 107 ? 9.988 -1.059 -4.839 1.00 98.06 107 PRO A CA 1
ATOM 848 C C . PRO A 1 107 ? 10.899 -0.813 -3.632 1.00 98.06 107 PRO A C 1
ATOM 850 O O . PRO A 1 107 ? 11.381 -1.754 -2.997 1.00 98.06 107 PRO A O 1
ATOM 853 N N . THR A 1 108 ? 11.169 0.456 -3.348 1.00 98.06 108 THR A N 1
ATOM 854 C CA . THR A 1 108 ? 12.159 0.878 -2.344 1.00 98.06 108 THR A CA 1
ATOM 855 C C . THR A 1 108 ? 11.563 1.699 -1.211 1.00 98.06 108 THR A C 1
ATOM 857 O O . THR A 1 108 ? 12.141 1.727 -0.129 1.00 98.06 108 THR A O 1
ATOM 860 N N . ASP A 1 109 ? 10.411 2.325 -1.436 1.00 98.38 109 ASP A N 1
ATOM 861 C CA . ASP A 1 109 ? 9.708 3.153 -0.457 1.00 98.38 109 ASP A CA 1
ATOM 862 C C . ASP A 1 109 ? 8.203 3.141 -0.759 1.00 98.38 109 ASP A C 1
ATOM 864 O O . ASP A 1 109 ? 7.793 2.912 -1.907 1.00 98.38 109 ASP A O 1
ATOM 868 N N . PHE A 1 110 ? 7.388 3.391 0.261 1.00 98.50 110 PHE A N 1
ATOM 869 C CA . PHE A 1 110 ? 5.930 3.357 0.210 1.00 98.50 110 PHE A CA 1
ATOM 870 C C . PHE A 1 110 ? 5.303 4.552 0.935 1.00 98.50 110 PHE A C 1
ATOM 872 O O . PHE A 1 110 ? 5.662 4.885 2.064 1.00 98.50 110 PHE A O 1
ATOM 879 N N . SER A 1 111 ? 4.307 5.161 0.290 1.00 98.25 111 SER A N 1
ATOM 880 C CA . SER A 1 111 ? 3.496 6.249 0.838 1.00 98.25 111 SER A CA 1
ATOM 881 C C . SER A 1 111 ? 2.020 5.813 0.858 1.00 98.25 111 SER A C 1
ATOM 883 O O . SER A 1 111 ? 1.429 5.669 -0.212 1.00 98.25 111 SER A O 1
ATOM 885 N N . PRO A 1 112 ? 1.410 5.574 2.038 1.00 97.00 112 PRO A N 1
ATOM 886 C CA . PRO A 1 112 ? 0.069 4.988 2.128 1.00 97.00 112 PRO A CA 1
ATOM 887 C C . PRO A 1 112 ? -1.057 5.949 1.726 1.00 97.00 112 PRO A C 1
ATOM 889 O O . PRO A 1 112 ? -2.009 5.498 1.098 1.00 97.00 112 PRO A O 1
ATOM 892 N N . ARG A 1 113 ? -0.933 7.251 2.025 1.00 97.44 113 ARG A N 1
ATOM 893 C CA . ARG A 1 113 ? -1.874 8.323 1.626 1.00 97.44 113 ARG A CA 1
ATOM 894 C C . ARG A 1 113 ? -3.352 7.986 1.899 1.00 97.44 113 ARG A C 1
ATOM 896 O O . ARG A 1 113 ? -3.654 7.286 2.859 1.00 97.44 113 ARG A O 1
ATOM 903 N N . ALA A 1 114 ? -4.265 8.5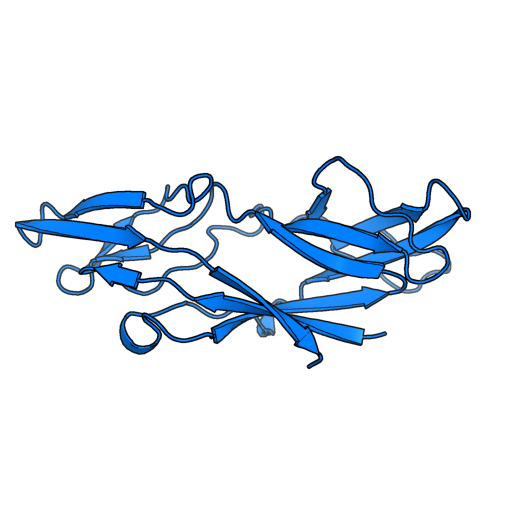37 1.100 1.00 97.50 114 ALA A N 1
ATOM 904 C CA . ALA A 1 114 ? -5.709 8.364 1.213 1.00 97.50 114 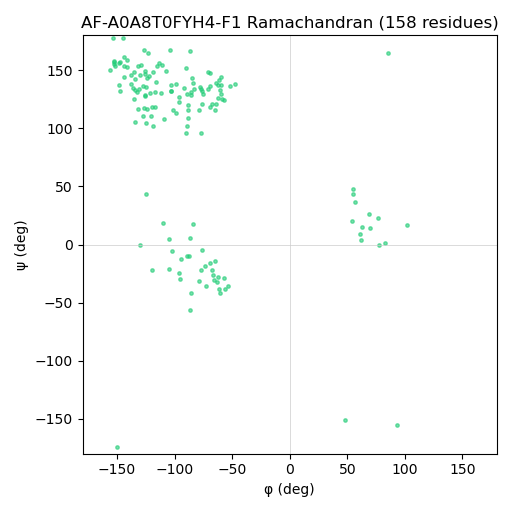ALA A CA 1
ATOM 905 C C . ALA A 1 114 ? -6.238 7.119 0.486 1.00 97.50 114 ALA A C 1
ATOM 907 O O . ALA A 1 114 ? -5.561 6.548 -0.370 1.00 97.50 114 ALA A O 1
ATOM 908 N N . GLY A 1 115 ? -7.489 6.767 0.793 1.00 97.31 115 GLY A N 1
ATOM 909 C CA . GLY A 1 115 ? -8.217 5.655 0.174 1.00 97.31 115 GLY A CA 1
ATOM 910 C C . GLY A 1 115 ? -8.264 4.405 1.046 1.00 97.31 115 GLY A C 1
ATOM 911 O O . GLY A 1 115 ? -8.520 3.319 0.540 1.00 97.31 115 GLY A O 1
ATOM 912 N N . TRP A 1 116 ? -7.986 4.526 2.340 1.00 98.56 116 TRP A N 1
ATOM 913 C CA . TRP A 1 116 ? -8.096 3.414 3.274 1.00 98.56 116 TRP A CA 1
ATOM 914 C C . TRP A 1 116 ? -9.491 3.357 3.878 1.00 98.56 116 TRP A C 1
ATOM 916 O O . TRP A 1 116 ? -10.154 4.383 4.039 1.00 98.56 116 TRP A O 1
ATOM 926 N N . LYS A 1 117 ? -9.901 2.152 4.259 1.00 98.50 117 LYS A N 1
ATOM 927 C CA . LYS A 1 117 ? -11.067 1.934 5.105 1.00 98.50 117 LYS A CA 1
ATOM 928 C C . LYS A 1 117 ? -10.728 1.029 6.277 1.00 98.50 117 LYS A C 1
ATOM 930 O O . LYS A 1 117 ? -9.812 0.216 6.182 1.00 98.50 117 LYS A O 1
ATOM 935 N N . ALA A 1 118 ? -11.483 1.163 7.355 1.00 98.69 118 ALA A N 1
ATOM 936 C CA . ALA A 1 118 ? -11.384 0.317 8.533 1.00 98.69 118 ALA A CA 1
ATOM 937 C C . ALA A 1 118 ? -12.726 0.279 9.280 1.00 98.69 118 ALA A C 1
ATOM 939 O O . ALA A 1 118 ? -13.709 0.918 8.883 1.00 98.69 118 ALA A O 1
ATOM 940 N N . VAL A 1 119 ? -12.780 -0.503 10.355 1.00 98.62 119 VAL A N 1
ATOM 941 C CA . VAL A 1 119 ? -13.995 -0.722 11.140 1.00 98.62 119 VAL A CA 1
ATOM 942 C C . VAL A 1 119 ? -13.699 -0.524 12.624 1.00 98.62 119 VAL A C 1
ATOM 944 O O . VAL A 1 119 ? -12.716 -1.056 13.130 1.00 98.62 119 VAL A O 1
ATOM 947 N N . GLY A 1 120 ? -14.559 0.211 13.331 1.00 98.56 120 GLY A N 1
ATOM 948 C CA . GLY A 1 120 ? -14.513 0.326 14.788 1.00 98.56 120 GLY A CA 1
ATOM 949 C C . GLY A 1 120 ? -14.646 -1.054 15.431 1.00 98.56 120 GLY A C 1
ATOM 950 O O . GLY A 1 120 ? -15.599 -1.786 15.152 1.00 98.56 120 GLY A O 1
ATOM 951 N N . GLU A 1 121 ? -13.683 -1.414 16.276 1.00 97.31 121 GLU A N 1
ATOM 952 C CA . GLU A 1 121 ? -13.474 -2.786 16.756 1.00 97.31 121 GLU A CA 1
ATOM 953 C C . GLU A 1 121 ? -14.691 -3.337 17.513 1.00 97.31 121 GLU A C 1
ATOM 955 O O . GLU A 1 121 ? -15.099 -4.480 17.310 1.00 97.31 121 GLU A O 1
ATOM 960 N N . SER A 1 122 ? -15.309 -2.506 18.355 1.00 96.44 122 SER A N 1
ATOM 961 C CA . SER A 1 122 ? -16.434 -2.903 19.208 1.00 96.44 122 SER A CA 1
ATOM 962 C C . SER A 1 122 ? -17.812 -2.584 18.613 1.00 96.44 122 SER A C 1
ATOM 964 O O . SER A 1 122 ? -18.787 -3.288 18.884 1.00 96.44 122 SER A O 1
ATOM 966 N N . SER A 1 123 ? -17.922 -1.533 17.798 1.00 97.25 123 SER A N 1
ATOM 967 C CA . SER A 1 123 ? -19.197 -1.010 17.284 1.00 97.25 123 SER A CA 1
ATOM 968 C C . SER A 1 123 ? -19.565 -1.517 15.884 1.00 97.25 123 SER A C 1
ATOM 970 O O . SER A 1 123 ? -20.742 -1.484 15.494 1.00 97.25 123 SER A O 1
ATOM 972 N N . GLY A 1 124 ? -18.570 -1.921 15.089 1.00 97.88 124 GLY A N 1
ATOM 973 C CA . GLY A 1 124 ? -18.723 -2.131 13.654 1.00 97.88 124 GLY A CA 1
ATOM 974 C C . GLY A 1 124 ? -18.926 -0.842 12.840 1.00 97.88 124 GLY A C 1
ATOM 975 O O . GLY A 1 124 ? -19.400 -0.923 11.705 1.00 97.88 124 GLY A O 1
ATOM 976 N N . THR A 1 125 ? -18.664 0.344 13.404 1.00 98.50 125 THR A N 1
ATOM 977 C CA . THR A 1 125 ? -18.724 1.630 12.686 1.00 98.50 125 THR A CA 1
ATOM 978 C C . THR A 1 125 ? -17.732 1.617 11.527 1.00 98.50 125 THR A C 1
ATOM 980 O O . THR A 1 125 ? -16.593 1.201 11.697 1.00 98.50 125 THR A O 1
ATOM 983 N N . LYS A 1 126 ? -18.161 2.034 10.333 1.00 98.44 126 LYS A N 1
ATOM 984 C CA . LYS A 1 126 ? -17.301 2.059 9.145 1.00 98.44 126 LYS A CA 1
ATOM 985 C C . LYS A 1 126 ? -16.622 3.411 9.007 1.00 98.44 126 LYS A C 1
ATOM 987 O O . LYS A 1 126 ? -17.296 4.435 9.082 1.00 98.44 126 LYS A O 1
ATOM 992 N N . PHE A 1 127 ? -15.328 3.377 8.727 1.00 98.44 127 PHE A N 1
ATOM 993 C CA . PHE A 1 127 ? -14.516 4.538 8.397 1.00 98.44 127 PHE A CA 1
ATOM 994 C C . PHE A 1 127 ? -13.972 4.319 6.987 1.00 98.44 127 PHE A C 1
ATOM 996 O O . PHE A 1 127 ? -13.070 3.509 6.817 1.00 98.44 127 PHE A O 1
ATOM 1003 N N . ASP A 1 128 ? -14.553 4.967 5.972 1.00 96.88 128 ASP A N 1
ATOM 1004 C CA . ASP A 1 128 ? -14.274 4.673 4.550 1.00 96.88 128 ASP A CA 1
ATOM 1005 C C . ASP A 1 128 ? -13.322 5.683 3.868 1.00 96.88 128 ASP A C 1
ATOM 1007 O O . ASP A 1 128 ? -12.937 5.484 2.712 1.00 96.88 128 ASP A O 1
ATOM 1011 N N . GLU A 1 129 ? -12.939 6.753 4.573 1.00 93.62 129 GLU A N 1
ATOM 1012 C CA . GLU A 1 129 ? -12.144 7.879 4.052 1.00 93.62 129 GLU A CA 1
ATOM 1013 C C . GLU A 1 129 ? -10.872 8.131 4.886 1.00 93.62 129 GLU A C 1
ATOM 1015 O O . GLU A 1 129 ? -10.516 9.266 5.205 1.00 93.62 129 GLU A O 1
ATOM 1020 N N . ILE A 1 130 ? -10.160 7.065 5.257 1.00 98.31 130 ILE A N 1
ATOM 1021 C CA . ILE A 1 130 ? -8.931 7.172 6.051 1.00 98.31 130 ILE A CA 1
ATOM 1022 C C . ILE A 1 130 ? -7.778 7.676 5.162 1.00 98.31 130 ILE A C 1
ATOM 1024 O O . ILE A 1 130 ? -7.505 7.134 4.081 1.00 98.31 130 ILE A O 1
ATOM 1028 N N . ASN A 1 131 ? -7.079 8.714 5.638 1.00 98.12 131 ASN A N 1
ATOM 1029 C CA . ASN A 1 131 ? -5.875 9.266 5.016 1.00 98.12 131 ASN A CA 1
ATOM 1030 C C . ASN A 1 131 ? -4.663 9.129 5.936 1.00 98.12 131 ASN A C 1
ATOM 1032 O O . ASN A 1 131 ? -4.625 9.708 7.011 1.00 98.12 131 ASN A O 1
ATOM 1036 N N . LEU A 1 132 ? -3.663 8.389 5.461 1.00 98.00 132 LEU A N 1
ATOM 1037 C CA . LEU A 1 132 ? -2.448 8.018 6.177 1.00 98.00 132 LEU A CA 1
ATOM 1038 C C . LEU A 1 132 ? -1.203 8.734 5.625 1.00 98.00 132 LEU A C 1
ATOM 1040 O O . LEU A 1 132 ? -0.082 8.274 5.834 1.00 98.00 132 LEU A O 1
ATOM 1044 N N . GLU A 1 133 ? -1.358 9.835 4.879 1.00 96.25 133 GLU A N 1
ATOM 1045 C CA . GLU A 1 133 ? -0.227 10.599 4.323 1.00 96.25 133 GLU A CA 1
ATOM 1046 C C . GLU A 1 133 ? 0.760 11.061 5.406 1.00 96.25 133 GLU A C 1
ATOM 1048 O O . GLU A 1 133 ? 1.972 10.966 5.208 1.00 96.25 133 GLU A O 1
ATOM 1053 N N . GLU A 1 134 ? 0.246 11.456 6.571 1.00 96.12 134 GLU A N 1
ATOM 1054 C CA . GLU A 1 134 ? 1.039 11.868 7.735 1.00 96.12 134 GLU A CA 1
ATOM 1055 C C . GLU A 1 134 ? 1.463 10.690 8.629 1.00 96.12 134 GLU A C 1
ATOM 1057 O O . GLU A 1 134 ? 2.093 10.895 9.661 1.00 96.12 134 GLU A O 1
ATOM 1062 N N . LYS A 1 135 ? 1.183 9.445 8.208 1.00 95.62 135 LYS A N 1
ATOM 1063 C CA . LYS A 1 135 ? 1.405 8.198 8.971 1.00 95.62 135 LYS A CA 1
ATOM 1064 C C . LYS A 1 135 ? 0.602 8.092 10.272 1.00 95.62 135 LYS A C 1
ATOM 1066 O O . LYS A 1 135 ? 0.891 7.224 11.096 1.00 95.62 135 LYS A O 1
ATOM 1071 N N . GLU A 1 136 ? -0.401 8.944 10.413 1.00 96.56 136 GLU A N 1
ATOM 1072 C CA . GLU A 1 136 ? -1.312 9.023 11.542 1.00 96.56 136 GLU A CA 1
ATOM 1073 C C . GLU A 1 136 ? -2.709 9.388 11.034 1.00 96.56 136 GLU A C 1
ATOM 1075 O O . GLU A 1 136 ? -2.855 10.151 10.077 1.00 96.56 136 GLU A O 1
ATOM 1080 N N . TRP A 1 137 ? -3.728 8.821 11.668 1.00 98.50 137 TRP A N 1
ATOM 1081 C CA .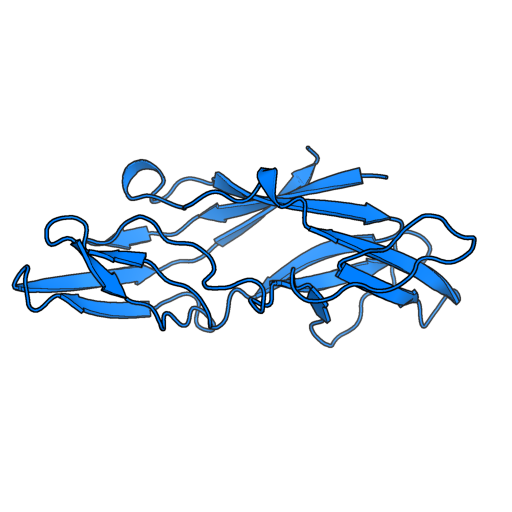 TRP A 1 137 ? -5.125 9.185 11.498 1.00 98.50 137 TRP A CA 1
ATOM 1082 C C . TRP A 1 137 ? -5.855 8.963 12.819 1.00 98.50 137 TRP A C 1
ATOM 1084 O O . TRP A 1 137 ? -5.641 7.950 13.484 1.00 98.50 137 TRP A O 1
ATOM 1094 N N . VAL A 1 138 ? -6.719 9.906 13.188 1.00 98.25 138 VAL A N 1
ATOM 1095 C CA . VAL A 1 138 ? -7.513 9.870 14.419 1.00 98.25 138 VAL A CA 1
ATOM 1096 C C . VAL A 1 138 ? -8.927 10.332 14.098 1.00 98.25 138 VAL A C 1
ATOM 1098 O O . VAL A 1 138 ? -9.109 11.307 13.368 1.00 98.25 138 VAL A O 1
ATOM 1101 N N . ASP A 1 139 ? -9.915 9.654 14.670 1.00 98.44 139 ASP A N 1
ATOM 1102 C CA . ASP A 1 139 ? -11.330 10.014 14.576 1.00 98.44 139 ASP A CA 1
ATOM 1103 C C . ASP A 1 139 ? -12.072 9.559 15.847 1.00 98.44 139 ASP A C 1
ATOM 1105 O O . ASP A 1 139 ? -11.462 9.105 16.824 1.00 98.44 139 ASP A O 1
ATOM 1109 N N . TYR A 1 140 ? -13.393 9.699 15.867 1.00 98.25 140 TYR A N 1
ATOM 1110 C CA . TYR A 1 140 ? -14.237 9.344 16.998 1.00 98.25 140 TYR A CA 1
ATOM 1111 C C . TYR A 1 140 ? -15.359 8.390 16.588 1.00 98.25 140 TYR A C 1
ATOM 1113 O O . TYR A 1 140 ? -16.135 8.651 15.670 1.00 98.25 140 TYR A O 1
ATOM 1121 N N . ASP A 1 141 ? -15.479 7.275 17.306 1.00 98.25 141 ASP A N 1
ATOM 1122 C CA . ASP A 1 141 ? -16.572 6.332 17.117 1.00 98.25 141 ASP A CA 1
ATOM 1123 C C . ASP A 1 141 ? -17.748 6.691 18.027 1.00 98.25 141 ASP A C 1
ATOM 1125 O O . ASP A 1 141 ? -17.819 6.272 19.183 1.00 98.25 141 ASP A O 1
ATOM 1129 N N . GLU A 1 142 ? -18.711 7.431 17.482 1.00 97.81 142 GLU A N 1
ATOM 1130 C CA . GLU A 1 142 ? -19.926 7.857 18.192 1.00 97.81 142 GLU A CA 1
ATOM 1131 C C . GLU A 1 142 ? -20.746 6.686 18.758 1.00 97.81 142 GLU A C 1
ATOM 1133 O O . GLU A 1 142 ? -21.433 6.824 19.770 1.00 97.81 142 GLU A O 1
ATOM 1138 N N . ARG A 1 143 ? -20.692 5.502 18.129 1.00 97.75 143 ARG A N 1
ATOM 1139 C CA . ARG A 1 143 ? -21.464 4.336 18.591 1.00 97.75 143 ARG A CA 1
ATOM 1140 C C . ARG A 1 143 ? -20.805 3.648 19.781 1.00 97.75 143 ARG A C 1
ATOM 1142 O O . ARG A 1 143 ? -21.518 3.082 20.608 1.00 97.75 143 ARG A O 1
ATOM 1149 N N . ALA A 1 144 ? -19.478 3.682 19.855 1.00 97.50 144 ALA A N 1
ATOM 1150 C CA . ALA A 1 144 ? -18.708 3.143 20.974 1.00 97.50 144 ALA A CA 1
ATOM 1151 C C . ALA A 1 144 ? -18.356 4.202 22.037 1.00 97.50 144 ALA A C 1
ATOM 1153 O O . ALA A 1 144 ? -17.946 3.839 23.139 1.00 97.50 144 ALA A O 1
ATOM 1154 N N . ASN A 1 145 ? -18.547 5.490 21.733 1.00 97.56 145 ASN A N 1
ATOM 1155 C CA . ASN A 1 145 ? -18.195 6.631 22.577 1.00 97.56 145 ASN A CA 1
ATOM 1156 C C . ASN A 1 145 ? -16.703 6.617 22.983 1.00 97.56 145 ASN A C 1
ATOM 1158 O O . ASN A 1 145 ? -16.355 6.783 24.157 1.00 97.56 145 ASN A O 1
ATOM 1162 N N . MET A 1 146 ? -15.818 6.395 22.005 1.00 97.94 146 MET A N 1
ATOM 1163 C CA . MET A 1 146 ? -14.360 6.322 22.179 1.00 97.94 146 MET A CA 1
ATOM 1164 C C . MET A 1 146 ? -13.614 6.842 20.944 1.00 97.94 146 MET A C 1
ATOM 1166 O O . MET A 1 146 ? -14.155 6.845 19.839 1.00 97.94 146 MET A O 1
ATOM 1170 N N . SER A 1 147 ? -12.367 7.274 21.135 1.00 97.94 147 SER A N 1
ATOM 1171 C CA . SER A 1 147 ? -11.456 7.608 20.036 1.00 97.94 147 SER A CA 1
ATOM 1172 C C . SER A 1 147 ? -11.030 6.357 19.280 1.00 97.94 147 SER A C 1
ATOM 1174 O O . SER A 1 147 ? -10.876 5.290 19.874 1.00 97.94 147 SER A O 1
ATOM 1176 N N . VAL A 1 148 ? -10.800 6.508 17.982 1.00 98.62 148 VAL A N 1
ATOM 1177 C CA . VAL A 1 148 ? -10.192 5.487 17.128 1.00 98.62 148 VAL A CA 1
ATOM 1178 C C . VAL A 1 148 ? -8.966 6.071 16.443 1.00 98.62 148 VAL A C 1
ATOM 1180 O O . VAL A 1 148 ? -8.963 7.253 16.091 1.00 98.62 148 VAL A O 1
ATOM 1183 N N . SER A 1 149 ? -7.915 5.274 16.259 1.00 98.44 149 SER A N 1
ATOM 1184 C CA . SER A 1 149 ? -6.695 5.769 15.617 1.00 98.44 149 SER A CA 1
ATOM 1185 C C . SER A 1 149 ? -5.894 4.693 14.885 1.00 98.44 149 SER A C 1
ATOM 1187 O O . SER A 1 149 ? -5.955 3.502 15.199 1.00 98.44 149 SER A O 1
ATOM 1189 N N . VAL A 1 150 ? -5.141 5.145 13.881 1.00 98.62 150 VAL A N 1
ATOM 1190 C CA . VAL A 1 150 ? -4.096 4.391 13.184 1.00 98.62 150 VAL A CA 1
ATOM 1191 C C . VAL A 1 150 ? -2.836 5.246 13.220 1.00 98.62 150 VAL A C 1
ATOM 1193 O O . VAL A 1 150 ? -2.776 6.267 12.538 1.00 98.62 150 VAL A O 1
ATOM 1196 N N . CYS A 1 151 ? -1.827 4.834 13.982 1.00 98.00 151 CYS A N 1
ATOM 1197 C CA . CYS A 1 151 ? -0.623 5.633 14.217 1.00 98.00 151 CYS A CA 1
ATOM 1198 C C . CYS A 1 151 ? 0.664 4.866 13.889 1.00 98.00 151 CYS A C 1
ATOM 1200 O O . CYS A 1 151 ? 0.667 3.646 13.709 1.00 98.00 151 CYS A O 1
ATOM 1202 N N . GLU A 1 152 ? 1.775 5.604 13.835 1.00 96.50 152 GLU A N 1
ATOM 1203 C CA . GLU A 1 152 ? 3.140 5.068 13.729 1.00 96.50 152 GLU A CA 1
ATOM 1204 C C . GLU A 1 152 ? 3.348 4.113 12.543 1.00 96.50 152 GLU A C 1
ATOM 1206 O O . GLU A 1 152 ? 3.985 3.065 12.662 1.00 96.50 152 GLU A O 1
ATOM 1211 N N . ILE A 1 153 ? 2.816 4.469 11.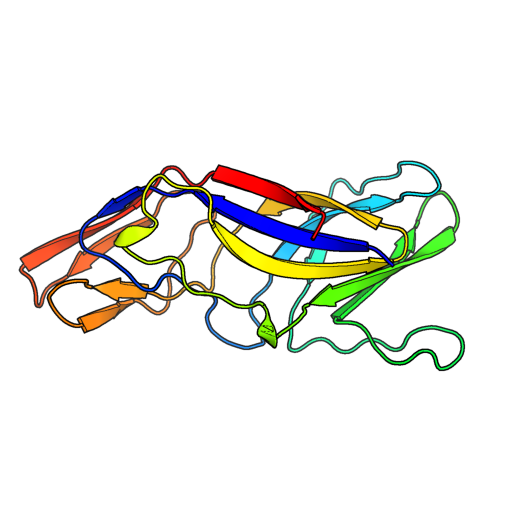368 1.00 97.75 153 ILE A N 1
ATOM 1212 C CA . ILE A 1 153 ? 2.927 3.595 10.197 1.00 97.75 153 ILE A CA 1
ATOM 1213 C C . ILE A 1 153 ? 4.384 3.444 9.754 1.00 97.75 153 ILE A C 1
ATOM 1215 O O . ILE A 1 153 ? 5.033 4.360 9.233 1.00 97.75 153 ILE A O 1
ATOM 1219 N N . GLU A 1 154 ? 4.855 2.213 9.865 1.00 98.31 154 GLU A N 1
ATOM 1220 C CA . GLU A 1 154 ? 6.098 1.720 9.308 1.00 98.31 154 GLU A CA 1
ATOM 1221 C C . GLU A 1 154 ? 5.813 0.733 8.180 1.00 98.31 154 GLU A C 1
ATOM 1223 O O . GLU A 1 154 ? 4.779 0.063 8.136 1.00 98.31 154 GLU A O 1
ATOM 1228 N N . HIS A 1 155 ? 6.765 0.602 7.262 1.00 98.69 155 HIS A N 1
ATOM 1229 C CA . HIS A 1 155 ? 6.673 -0.372 6.189 1.00 98.69 155 HIS A CA 1
ATOM 1230 C C . HIS A 1 155 ? 8.028 -1.006 5.894 1.00 98.69 155 HIS A C 1
ATOM 1232 O O . HIS A 1 155 ? 9.083 -0.448 6.195 1.00 98.69 155 HIS A O 1
ATOM 1238 N N . LYS A 1 156 ? 7.996 -2.181 5.270 1.00 98.50 156 LYS A N 1
ATOM 1239 C CA . LYS A 1 156 ? 9.174 -2.814 4.675 1.00 98.50 156 LYS A CA 1
ATOM 1240 C C . LYS A 1 156 ? 8.774 -3.720 3.521 1.00 98.50 156 LYS A C 1
ATOM 1242 O O . LYS A 1 156 ? 7.658 -4.234 3.474 1.00 98.50 156 LYS A O 1
ATOM 1247 N N . PHE A 1 157 ? 9.723 -3.966 2.630 1.00 98.56 157 PHE A N 1
ATOM 1248 C CA . PHE A 1 157 ? 9.559 -4.903 1.527 1.00 98.56 157 PHE A CA 1
ATOM 1249 C C . PHE A 1 157 ? 10.294 -6.211 1.814 1.00 98.56 157 PHE A C 1
ATOM 1251 O O . PHE A 1 157 ? 11.433 -6.208 2.284 1.00 98.56 157 PHE A O 1
ATOM 1258 N N . ILE A 1 158 ? 9.650 -7.336 1.506 1.00 97.88 158 ILE A N 1
ATOM 1259 C CA . ILE A 1 158 ? 10.236 -8.676 1.606 1.00 97.88 158 ILE A CA 1
ATOM 1260 C C . ILE A 1 158 ? 10.111 -9.407 0.273 1.00 97.88 158 ILE A C 1
ATOM 1262 O O . ILE A 1 158 ? 9.155 -9.201 -0.468 1.00 97.88 158 ILE A O 1
ATOM 1266 N N . LYS A 1 159 ? 11.061 -10.290 -0.035 1.00 95.38 159 LYS A N 1
ATOM 1267 C CA . LYS A 1 159 ? 10.896 -11.236 -1.146 1.00 95.38 159 LYS A CA 1
ATOM 1268 C C . LYS A 1 159 ? 9.976 -12.370 -0.694 1.00 95.38 159 LYS A C 1
ATOM 1270 O O . LYS A 1 159 ? 10.148 -12.858 0.423 1.00 95.38 159 LYS A O 1
ATOM 1275 N N . VAL A 1 160 ? 9.032 -12.755 -1.550 1.00 89.19 160 VAL A N 1
ATOM 1276 C CA . VAL A 1 160 ? 8.015 -13.795 -1.295 1.00 89.19 160 VAL A CA 1
ATOM 1277 C C . VAL A 1 160 ? 8.192 -14.969 -2.246 1.00 89.19 160 VAL A C 1
ATOM 1279 O O . VAL A 1 160 ? 8.593 -14.729 -3.409 1.00 89.19 160 VAL A O 1
#